Protein AF-A0A6B3VZD6-F1 (afdb_monomer_lite)

Foldseek 3Di:
DPPVVVVVVVVVVVVVVLVPPPLLVDDPVSVQVVCCVPAVEDPVLVCVQLVLCVVVPVVDSSSSSSLSVVLSVVCSVPQQDPVSRHRDADVPRSSVSSVVSVVVVVDDDD

Radius of gyration: 15.09 Å; chains: 1; bounding box: 50×30×29 Å

pLDDT: mean 81.62, std 20.04, range [34.38, 98.0]

Organism: NCBI:txid2672567

Structure (mmCIF, N/CA/C/O backbone):
data_AF-A0A6B3VZD6-F1
#
_entry.id   AF-A0A6B3VZD6-F1
#
loop_
_atom_site.group_PDB
_atom_site.id
_atom_site.type_symbol
_atom_site.label_atom_id
_atom_site.label_alt_id
_atom_site.label_comp_id
_atom_site.label_asym_id
_atom_site.label_entity_id
_atom_site.label_seq_id
_atom_site.pdbx_PDB_ins_code
_atom_site.Cartn_x
_atom_site.Cartn_y
_atom_site.Cartn_z
_atom_site.occupancy
_atom_site.B_iso_or_equiv
_atom_site.auth_seq_id
_atom_site.auth_comp_id
_atom_site.auth_asym_id
_atom_site.auth_atom_id
_atom_site.pdbx_PDB_model_num
ATOM 1 N N . MET A 1 1 ? -38.612 1.635 -7.112 1.00 48.62 1 MET A N 1
ATOM 2 C CA . MET A 1 1 ? -38.155 0.450 -6.349 1.00 48.62 1 MET A CA 1
ATOM 3 C C . MET A 1 1 ? -37.079 -0.394 -7.053 1.00 48.62 1 MET A C 1
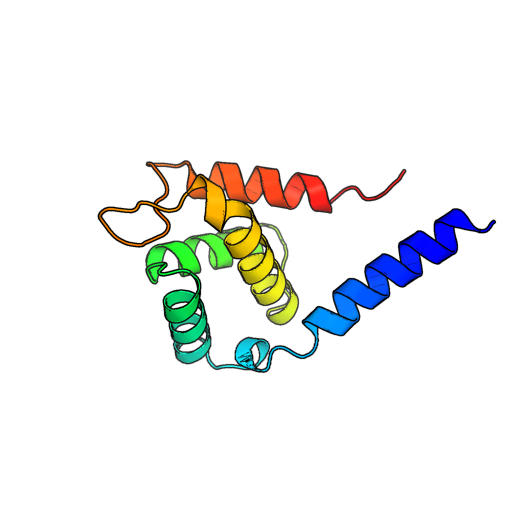ATOM 5 O O . MET A 1 1 ? -36.494 -1.201 -6.364 1.00 48.62 1 MET A O 1
ATOM 9 N N . GLY A 1 2 ? -36.751 -0.236 -8.350 1.00 48.22 2 GLY A N 1
ATOM 10 C CA . GLY A 1 2 ? -35.754 -1.099 -9.036 1.00 48.22 2 GLY A CA 1
ATOM 11 C C . GLY A 1 2 ? -34.279 -0.652 -8.977 1.00 48.22 2 GLY A C 1
ATOM 12 O O . GLY A 1 2 ? -33.379 -1.486 -8.950 1.00 48.22 2 GLY A O 1
ATOM 13 N N . GLU A 1 3 ? -34.013 0.654 -8.894 1.00 42.22 3 GLU A N 1
ATOM 14 C CA . GLU A 1 3 ? -32.648 1.203 -9.022 1.00 42.22 3 GLU A CA 1
ATOM 15 C C . GLU A 1 3 ? -31.783 1.022 -7.762 1.00 42.22 3 GLU A C 1
ATOM 17 O O . GLU A 1 3 ? -30.591 0.729 -7.846 1.00 42.22 3 GLU A O 1
ATOM 22 N N . ILE A 1 4 ? -32.388 1.118 -6.574 1.00 48.78 4 ILE A N 1
ATOM 23 C CA . ILE A 1 4 ? -31.684 0.966 -5.287 1.00 48.78 4 ILE A CA 1
ATOM 24 C C . ILE A 1 4 ? -31.222 -0.486 -5.083 1.00 48.78 4 ILE A C 1
ATOM 26 O O . ILE A 1 4 ? -30.128 -0.718 -4.569 1.00 48.78 4 ILE A O 1
ATOM 30 N N . TYR A 1 5 ? -32.011 -1.465 -5.539 1.00 46.19 5 TYR A N 1
ATOM 31 C CA . TYR A 1 5 ? -31.652 -2.884 -5.455 1.00 46.19 5 TYR A CA 1
ATOM 32 C C . TYR A 1 5 ? -30.531 -3.227 -6.440 1.00 46.19 5 TYR A C 1
ATOM 34 O O . TYR A 1 5 ? -29.572 -3.882 -6.047 1.00 46.19 5 TYR A O 1
ATOM 42 N N . LYS A 1 6 ? -30.561 -2.681 -7.667 1.00 44.94 6 LYS A N 1
ATOM 43 C CA . LYS A 1 6 ? -29.447 -2.798 -8.626 1.00 44.94 6 LYS A CA 1
ATOM 44 C C . LYS A 1 6 ? -28.145 -2.210 -8.084 1.00 44.94 6 LYS A C 1
ATOM 46 O O . LYS A 1 6 ? -27.103 -2.844 -8.202 1.00 44.94 6 LYS A O 1
ATOM 51 N N . LYS A 1 7 ? -28.190 -1.029 -7.457 1.00 46.97 7 LYS A N 1
ATOM 52 C CA . LYS A 1 7 ? -27.000 -0.366 -6.894 1.00 46.97 7 LYS A CA 1
ATOM 53 C C . LYS A 1 7 ? -26.383 -1.171 -5.741 1.00 46.97 7 LYS A C 1
ATOM 55 O O . LYS A 1 7 ? -25.163 -1.276 -5.659 1.00 46.97 7 LYS A O 1
ATOM 60 N N . ARG A 1 8 ? -27.225 -1.803 -4.914 1.00 50.72 8 ARG A N 1
ATOM 61 C CA . ARG A 1 8 ? -26.818 -2.670 -3.795 1.00 50.72 8 ARG A CA 1
ATOM 62 C C . ARG A 1 8 ? -26.270 -4.026 -4.269 1.00 50.72 8 ARG A C 1
ATOM 64 O O . ARG A 1 8 ? -25.314 -4.517 -3.683 1.00 50.72 8 ARG A O 1
ATOM 71 N N . GLU A 1 9 ? -26.808 -4.583 -5.355 1.00 46.72 9 GLU A N 1
ATOM 72 C CA . GLU A 1 9 ? -26.301 -5.790 -6.034 1.00 46.72 9 GLU A CA 1
ATOM 73 C C . GLU A 1 9 ? -24.982 -5.528 -6.785 1.00 46.72 9 GLU A C 1
ATOM 75 O O . GLU A 1 9 ? -24.088 -6.365 -6.764 1.00 46.72 9 GLU A O 1
ATOM 80 N N . LEU A 1 10 ? -24.802 -4.345 -7.385 1.00 51.72 10 LEU A N 1
ATOM 81 C CA . LEU A 1 10 ? -23.535 -3.902 -7.987 1.00 51.72 10 LEU A CA 1
ATOM 82 C C . LEU A 1 10 ? -22.448 -3.656 -6.925 1.00 51.72 10 LEU A C 1
ATOM 84 O O . LEU A 1 10 ? -21.303 -4.061 -7.128 1.00 51.72 10 LEU A O 1
ATOM 88 N N . GLN A 1 11 ? -22.803 -3.066 -5.775 1.00 52.09 11 GLN A N 1
ATOM 89 C CA . GLN A 1 11 ? -21.899 -2.931 -4.624 1.00 52.09 11 GLN A CA 1
ATOM 90 C C . GLN A 1 11 ? -21.534 -4.295 -4.031 1.00 52.09 11 GLN A C 1
ATOM 92 O O . GLN A 1 11 ? -20.346 -4.597 -3.936 1.00 52.09 11 GLN A O 1
ATOM 97 N N . LYS A 1 12 ? -22.518 -5.163 -3.759 1.00 45.38 12 LYS A N 1
ATOM 98 C CA . LYS A 1 12 ? -22.274 -6.543 -3.313 1.00 45.38 12 LYS A CA 1
ATOM 99 C C . LYS A 1 12 ? -21.455 -7.339 -4.320 1.00 45.38 12 LYS A C 1
ATOM 101 O O . LYS A 1 12 ? -20.562 -8.063 -3.911 1.00 45.38 12 LYS A O 1
ATOM 106 N N . SER A 1 13 ? -21.696 -7.195 -5.621 1.00 46.19 13 SER A N 1
ATOM 107 C CA . SER A 1 13 ? -20.921 -7.865 -6.674 1.00 46.19 13 SER A CA 1
ATOM 108 C C . SER A 1 13 ? -19.469 -7.379 -6.705 1.00 46.19 13 SER A C 1
ATOM 110 O O . SER A 1 13 ? -18.557 -8.189 -6.857 1.00 46.19 13 SER A O 1
ATOM 112 N N . SER A 1 14 ? -19.225 -6.084 -6.463 1.00 50.81 14 SER A N 1
ATOM 113 C CA . SER A 1 14 ? -17.869 -5.536 -6.331 1.00 50.81 14 SER A CA 1
ATOM 114 C C . SER A 1 14 ? -17.164 -5.975 -5.039 1.00 50.81 14 SER A C 1
ATOM 116 O O . SER A 1 14 ? -15.994 -6.342 -5.092 1.00 50.81 14 SER A O 1
ATOM 118 N N . GLU A 1 15 ? -17.876 -6.041 -3.909 1.00 46.25 15 GLU A N 1
ATOM 119 C CA . GLU A 1 15 ? -17.360 -6.557 -2.632 1.00 46.25 15 GLU A CA 1
ATOM 120 C C . GLU A 1 15 ? -17.090 -8.070 -2.700 1.00 46.25 15 GLU A C 1
ATOM 122 O O . GLU A 1 15 ? -16.056 -8.537 -2.227 1.00 46.25 15 GLU A O 1
ATOM 127 N N . THR A 1 16 ? -17.953 -8.830 -3.381 1.00 42.12 16 THR A N 1
ATOM 128 C CA . THR A 1 16 ? -17.830 -10.291 -3.543 1.00 42.12 16 THR A CA 1
ATOM 129 C C . THR A 1 16 ? -16.715 -10.668 -4.527 1.00 42.12 16 THR A C 1
ATOM 131 O O . THR A 1 16 ? -16.049 -11.677 -4.327 1.00 42.12 16 THR A O 1
ATOM 134 N N . LYS A 1 17 ? -16.426 -9.843 -5.549 1.00 45.97 17 LYS A N 1
ATOM 135 C CA . LYS A 1 17 ? -15.267 -10.046 -6.450 1.00 45.97 17 LYS A CA 1
ATOM 136 C C . LYS A 1 17 ? -13.923 -9.619 -5.853 1.00 45.97 17 LYS A C 1
ATOM 138 O O . LYS A 1 17 ? -12.884 -10.011 -6.374 1.00 45.97 17 LYS A O 1
ATOM 143 N N . LEU A 1 18 ? -13.919 -8.805 -4.798 1.00 49.06 18 LEU A N 1
ATOM 144 C CA . LEU A 1 18 ? -12.700 -8.444 -4.062 1.00 49.06 18 LEU A CA 1
ATOM 145 C C . LEU A 1 18 ? -12.336 -9.487 -2.995 1.00 49.06 18 LEU A C 1
ATOM 147 O O . LEU A 1 18 ? -11.158 -9.633 -2.676 1.00 49.06 18 LEU A O 1
ATOM 151 N N . ALA A 1 19 ? -13.318 -10.259 -2.520 1.00 43.75 19 ALA A N 1
ATOM 152 C CA . ALA A 1 19 ? -13.158 -11.336 -1.541 1.00 43.75 19 ALA A CA 1
ATOM 153 C C . ALA A 1 19 ? -12.409 -12.589 -2.055 1.00 43.75 19 ALA A C 1
ATOM 155 O O . ALA A 1 19 ? -12.250 -13.543 -1.304 1.00 43.75 19 ALA A O 1
ATOM 156 N N . THR A 1 20 ? -11.920 -12.599 -3.301 1.00 51.72 20 THR A N 1
ATOM 157 C CA . THR A 1 20 ? -11.167 -13.728 -3.887 1.00 51.72 20 THR A CA 1
ATOM 158 C C . THR A 1 20 ? -9.685 -13.436 -4.127 1.00 51.72 20 THR A C 1
ATOM 160 O O . THR A 1 20 ? -9.007 -14.219 -4.786 1.00 51.72 20 THR A O 1
ATOM 163 N N . PHE A 1 21 ? -9.151 -12.307 -3.654 1.00 69.69 21 PHE A N 1
ATOM 164 C CA . PHE A 1 21 ? -7.715 -12.062 -3.758 1.00 69.69 21 PHE A CA 1
ATOM 165 C C . PHE A 1 21 ? -6.991 -12.722 -2.584 1.00 69.69 21 PHE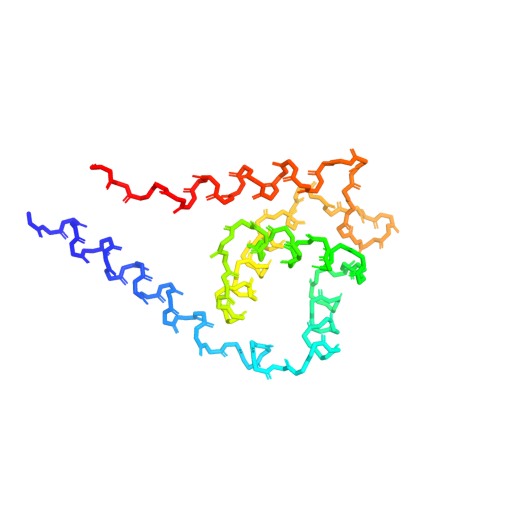 A C 1
ATOM 167 O O . PHE A 1 21 ? -6.908 -12.135 -1.506 1.00 69.69 21 PHE A O 1
ATOM 174 N N . ASP A 1 22 ? -6.406 -13.902 -2.815 1.00 86.31 22 ASP A N 1
ATOM 175 C CA . ASP A 1 22 ? -5.535 -14.608 -1.854 1.00 86.31 22 ASP A CA 1
ATOM 176 C C . ASP A 1 22 ? -4.487 -13.677 -1.227 1.00 86.31 22 ASP A C 1
ATOM 178 O O . ASP A 1 22 ? -4.122 -13.815 -0.057 1.00 86.31 22 ASP A O 1
ATOM 182 N N . CYS A 1 23 ? -4.061 -12.646 -1.970 1.00 90.75 23 CYS A N 1
ATOM 183 C CA . CYS A 1 23 ? -3.120 -11.656 -1.476 1.00 90.75 23 CYS A CA 1
ATOM 184 C C . CYS A 1 23 ? -3.601 -10.890 -0.236 1.00 90.75 23 CYS A C 1
ATOM 186 O O . CYS A 1 23 ? -2.774 -10.419 0.540 1.00 90.75 23 CYS A O 1
ATOM 188 N N . LEU A 1 24 ? -4.911 -10.778 0.000 1.00 94.75 24 LEU A N 1
ATOM 189 C CA . LEU A 1 24 ? -5.460 -10.138 1.196 1.00 94.75 24 LEU A CA 1
ATOM 190 C C . LEU A 1 24 ? -5.127 -10.905 2.480 1.00 94.75 24 LEU A C 1
ATOM 192 O O . LEU A 1 24 ? -5.068 -10.283 3.538 1.00 94.75 24 LEU A O 1
ATOM 196 N N . HIS A 1 25 ? -4.858 -12.209 2.391 1.00 94.31 25 HIS A N 1
ATOM 197 C CA . HIS A 1 25 ? -4.464 -13.059 3.519 1.00 94.31 25 HIS A CA 1
ATOM 198 C C . HIS A 1 25 ? -2.945 -13.173 3.684 1.00 94.31 25 HIS A C 1
ATOM 200 O O . HIS A 1 25 ? -2.465 -13.748 4.660 1.00 94.31 25 HIS A O 1
ATOM 206 N N . TYR A 1 26 ? -2.163 -12.618 2.757 1.00 95.06 26 TYR A N 1
ATOM 207 C CA . TYR A 1 26 ? -0.711 -12.727 2.805 1.00 95.06 26 TYR A CA 1
ATOM 208 C C . TYR A 1 26 ? -0.120 -12.047 4.050 1.00 95.06 26 TYR A C 1
ATOM 210 O O . TYR A 1 26 ? -0.589 -10.984 4.458 1.00 95.06 26 TYR A O 1
ATOM 218 N N . PRO A 1 27 ? 0.961 -12.578 4.643 1.00 96.31 27 PRO A N 1
ATOM 219 C CA . PRO A 1 27 ? 1.755 -11.819 5.606 1.00 96.31 27 PRO A CA 1
ATOM 220 C C . PRO A 1 27 ? 2.250 -10.504 4.989 1.00 96.31 27 PRO A C 1
ATOM 222 O O . PRO A 1 27 ? 2.423 -10.423 3.772 1.00 96.31 27 PRO A O 1
ATOM 225 N N . ASP A 1 28 ? 2.538 -9.486 5.802 1.00 95.50 28 ASP A N 1
ATOM 226 C CA . ASP A 1 28 ? 2.838 -8.127 5.312 1.00 95.50 28 ASP A CA 1
ATOM 227 C C . ASP A 1 28 ? 3.949 -8.076 4.256 1.00 95.50 28 ASP A C 1
ATOM 229 O O . ASP A 1 28 ? 3.855 -7.336 3.277 1.00 95.50 28 ASP A O 1
ATOM 233 N N . LEU A 1 29 ? 4.988 -8.907 4.398 1.00 96.75 29 LEU A N 1
ATOM 234 C CA . LEU A 1 29 ? 6.048 -9.006 3.394 1.00 96.75 29 LEU A CA 1
ATOM 235 C C . LEU A 1 29 ? 5.528 -9.518 2.043 1.00 96.75 29 LEU A C 1
ATOM 237 O O . LEU A 1 29 ? 5.921 -8.994 1.003 1.00 96.75 29 LEU A O 1
ATOM 241 N N . TYR A 1 30 ? 4.673 -10.536 2.049 1.00 97.00 30 TYR A N 1
ATOM 242 C CA . TYR A 1 30 ? 4.104 -11.115 0.833 1.00 97.00 30 TYR A CA 1
ATOM 243 C C . TYR A 1 30 ? 3.052 -10.195 0.216 1.00 97.00 30 TYR A C 1
ATOM 245 O O . TYR A 1 30 ? 3.036 -10.032 -1.001 1.00 97.00 30 TYR A O 1
ATOM 253 N N . PHE A 1 31 ? 2.247 -9.516 1.038 1.00 97.12 31 PHE A N 1
ATOM 254 C CA . PHE A 1 31 ? 1.331 -8.482 0.561 1.00 97.12 31 PHE A CA 1
ATOM 255 C C . PHE A 1 31 ? 2.094 -7.339 -0.121 1.00 97.12 31 PHE A C 1
ATOM 257 O O . PHE A 1 31 ? 1.746 -6.923 -1.227 1.00 97.12 31 PHE A O 1
ATOM 264 N N . TYR A 1 32 ? 3.202 -6.892 0.481 1.00 97.19 32 TYR A N 1
ATOM 265 C CA . TYR A 1 32 ? 4.099 -5.923 -0.141 1.00 97.19 32 TYR A CA 1
ATOM 266 C C . TYR A 1 32 ? 4.673 -6.425 -1.467 1.00 97.19 32 TYR A C 1
ATOM 268 O O . TYR A 1 32 ? 4.617 -5.695 -2.455 1.00 97.19 32 TYR A O 1
ATOM 276 N N . LYS A 1 33 ? 5.216 -7.650 -1.507 1.00 96.69 33 LYS A N 1
ATOM 277 C CA . LYS A 1 33 ? 5.772 -8.232 -2.740 1.00 96.69 33 LYS A CA 1
ATOM 278 C C . LYS A 1 33 ? 4.730 -8.254 -3.854 1.00 96.69 33 LYS A C 1
ATOM 280 O O . LYS A 1 33 ? 5.028 -7.812 -4.957 1.00 96.69 33 LYS A O 1
ATOM 285 N N . TRP A 1 34 ? 3.503 -8.662 -3.537 1.00 96.62 34 TRP A N 1
ATOM 286 C CA . TRP A 1 34 ? 2.395 -8.666 -4.485 1.00 96.62 34 TRP A CA 1
ATOM 287 C C . TRP A 1 34 ? 2.090 -7.251 -5.005 1.00 96.62 34 TRP A C 1
ATOM 289 O O . TRP A 1 34 ? 2.015 -7.039 -6.215 1.00 96.62 34 TRP A O 1
ATOM 299 N N . CYS A 1 35 ? 2.007 -6.250 -4.120 1.00 95.94 35 CYS A N 1
ATOM 300 C CA . CYS A 1 35 ? 1.791 -4.855 -4.524 1.00 95.94 35 CYS A CA 1
ATOM 301 C C . CYS A 1 35 ? 2.951 -4.301 -5.368 1.00 95.94 35 CYS A C 1
ATOM 303 O O . CYS A 1 35 ? 2.730 -3.553 -6.321 1.00 95.94 35 CYS A O 1
ATOM 305 N N . ASN A 1 36 ? 4.193 -4.656 -5.035 1.00 95.31 36 ASN A N 1
ATOM 306 C CA . ASN A 1 36 ? 5.372 -4.259 -5.795 1.00 95.31 36 ASN A CA 1
ATOM 307 C C . ASN A 1 36 ? 5.389 -4.898 -7.189 1.00 95.31 36 ASN A C 1
ATOM 309 O O . ASN A 1 36 ? 5.723 -4.227 -8.156 1.00 95.31 36 ASN A O 1
ATOM 313 N N . GLU A 1 37 ? 5.000 -6.160 -7.323 1.00 94.88 37 GLU A N 1
ATOM 314 C CA . GLU A 1 37 ? 4.956 -6.842 -8.615 1.00 94.88 37 GLU A CA 1
ATOM 315 C C . GLU A 1 37 ? 3.929 -6.211 -9.567 1.00 94.88 37 GLU A C 1
ATOM 317 O O . GLU A 1 37 ? 4.252 -5.936 -10.724 1.00 94.88 37 GLU A O 1
ATOM 322 N N . HIS A 1 38 ? 2.731 -5.903 -9.057 1.00 93.19 38 HIS A N 1
ATOM 323 C CA . HIS A 1 38 ? 1.601 -5.428 -9.863 1.00 93.19 38 HIS A CA 1
ATOM 324 C C . HIS A 1 38 ? 1.600 -3.913 -10.094 1.00 93.19 38 HIS A C 1
ATOM 326 O O . HIS A 1 38 ? 1.192 -3.451 -11.156 1.00 93.19 38 HIS A O 1
ATOM 332 N N . PHE A 1 39 ? 2.058 -3.130 -9.114 1.00 93.25 39 PHE A N 1
ATOM 333 C CA . PHE A 1 39 ? 2.016 -1.663 -9.166 1.00 93.25 39 PHE A CA 1
ATOM 334 C C . PHE A 1 39 ? 3.395 -1.015 -9.104 1.00 93.25 39 PHE A C 1
ATOM 336 O O . PHE A 1 39 ? 3.501 0.207 -9.163 1.00 93.25 39 PHE A O 1
ATOM 343 N N . ARG A 1 40 ? 4.468 -1.803 -8.962 1.00 93.88 40 ARG A N 1
ATOM 344 C CA . ARG A 1 40 ? 5.853 -1.305 -8.945 1.00 93.88 40 ARG A CA 1
ATOM 345 C C . ARG A 1 40 ? 6.076 -0.201 -7.909 1.00 93.88 40 ARG A C 1
ATOM 347 O O . ARG A 1 40 ? 6.889 0.693 -8.106 1.00 93.88 40 ARG A O 1
ATOM 354 N N . ILE A 1 41 ? 5.362 -0.270 -6.784 1.00 94.25 41 ILE A N 1
ATOM 355 C CA . ILE A 1 41 ? 5.512 0.667 -5.666 1.00 94.25 41 ILE A CA 1
ATOM 356 C C . ILE A 1 41 ? 6.631 0.221 -4.726 1.00 94.25 41 ILE A C 1
ATOM 358 O O . ILE A 1 41 ? 6.868 -0.973 -4.542 1.00 94.25 41 ILE A O 1
ATOM 362 N N . ASN A 1 42 ? 7.302 1.172 -4.082 1.00 93.62 42 ASN A N 1
ATOM 363 C CA . ASN A 1 42 ? 8.243 0.854 -3.010 1.00 93.62 42 ASN A CA 1
ATOM 364 C C . ASN A 1 42 ? 7.516 0.642 -1.665 1.00 93.62 42 ASN A C 1
ATOM 366 O O . ASN A 1 42 ? 6.347 1.003 -1.500 1.00 93.62 42 ASN A O 1
ATOM 370 N N . ARG A 1 43 ? 8.226 0.075 -0.681 1.00 95.06 43 ARG A N 1
ATOM 371 C CA . ARG A 1 43 ? 7.675 -0.191 0.659 1.00 95.06 43 ARG A CA 1
ATOM 372 C C . ARG A 1 43 ? 7.228 1.088 1.380 1.00 95.06 43 ARG A C 1
ATOM 374 O O . ARG A 1 43 ? 6.231 1.059 2.088 1.00 95.06 43 ARG A O 1
ATOM 381 N N . GLY A 1 44 ? 7.922 2.209 1.176 1.00 95.25 44 GLY A N 1
ATOM 382 C CA . GLY A 1 44 ? 7.575 3.493 1.795 1.00 95.25 44 GLY A CA 1
ATOM 383 C C . GLY A 1 44 ? 6.204 4.018 1.361 1.00 95.25 44 GLY A C 1
ATOM 384 O O . GLY A 1 44 ? 5.433 4.482 2.199 1.00 95.25 44 GLY A O 1
ATOM 385 N N . VAL A 1 45 ? 5.866 3.879 0.075 1.00 95.25 45 VAL A N 1
ATOM 386 C CA . VAL A 1 45 ? 4.536 4.216 -0.457 1.00 95.25 45 VAL A CA 1
ATOM 387 C C . VAL A 1 45 ? 3.467 3.354 0.205 1.00 95.25 45 VAL A C 1
ATOM 389 O O . VAL A 1 45 ? 2.504 3.901 0.736 1.00 95.25 45 VAL A O 1
ATOM 392 N N . LEU A 1 46 ? 3.656 2.030 0.226 1.00 97.06 46 LEU A N 1
ATOM 393 C CA . LEU A 1 46 ? 2.693 1.111 0.836 1.00 97.06 46 LEU A CA 1
ATOM 394 C C . LEU A 1 46 ? 2.458 1.440 2.316 1.00 97.06 46 LEU A C 1
ATOM 396 O O . LEU A 1 46 ? 1.316 1.600 2.734 1.00 97.06 46 LEU A O 1
ATOM 400 N N . ASN A 1 47 ? 3.541 1.609 3.077 1.00 97.12 47 ASN A N 1
ATOM 401 C CA . ASN A 1 47 ? 3.480 1.926 4.501 1.00 97.12 47 ASN A CA 1
ATOM 402 C C . ASN A 1 47 ? 2.790 3.271 4.760 1.00 97.12 47 ASN A C 1
ATOM 404 O O . ASN A 1 47 ? 2.052 3.404 5.730 1.00 97.12 47 ASN A O 1
ATOM 408 N N . THR A 1 48 ? 3.013 4.268 3.897 1.00 97.25 48 THR A N 1
ATOM 409 C CA . THR A 1 48 ? 2.357 5.578 4.022 1.00 97.25 48 THR A CA 1
ATOM 410 C C . THR A 1 48 ? 0.851 5.462 3.812 1.00 97.25 48 THR A C 1
ATOM 412 O O . THR A 1 48 ? 0.088 6.043 4.579 1.00 97.25 48 THR A O 1
ATOM 415 N N . ILE A 1 49 ? 0.416 4.698 2.803 1.00 97.50 49 ILE A N 1
ATOM 416 C CA . ILE A 1 49 ? -1.011 4.473 2.539 1.00 97.50 49 ILE A CA 1
ATOM 417 C C . ILE A 1 49 ? -1.650 3.725 3.714 1.00 97.50 49 ILE A C 1
ATOM 419 O O . ILE A 1 49 ? -2.669 4.174 4.231 1.00 97.50 49 ILE A O 1
ATOM 423 N N . ASP A 1 50 ? -1.043 2.619 4.154 1.00 98.00 50 ASP A N 1
ATOM 424 C CA . ASP A 1 50 ? -1.569 1.797 5.251 1.00 98.00 50 ASP A CA 1
ATOM 425 C C . ASP A 1 50 ? -1.670 2.587 6.565 1.00 98.00 50 ASP A C 1
ATOM 427 O O . ASP A 1 50 ? -2.735 2.629 7.182 1.00 98.00 50 ASP A O 1
ATOM 431 N N . CYS A 1 51 ? -0.606 3.306 6.940 1.00 97.94 51 CYS A N 1
ATOM 432 C CA . CYS A 1 51 ? -0.584 4.142 8.140 1.00 97.94 51 CYS A CA 1
ATOM 433 C C . CYS A 1 51 ? -1.631 5.264 8.082 1.00 97.94 51 CYS A C 1
ATOM 435 O O . CYS A 1 51 ? -2.343 5.507 9.061 1.00 97.94 51 CYS A O 1
ATOM 437 N N . TRP A 1 52 ? -1.778 5.924 6.927 1.00 97.44 52 TRP A N 1
ATOM 438 C CA . TRP A 1 52 ? -2.788 6.966 6.756 1.00 97.44 52 TRP A CA 1
ATOM 439 C C . TRP A 1 52 ? -4.206 6.400 6.887 1.00 97.44 52 TRP A C 1
ATOM 441 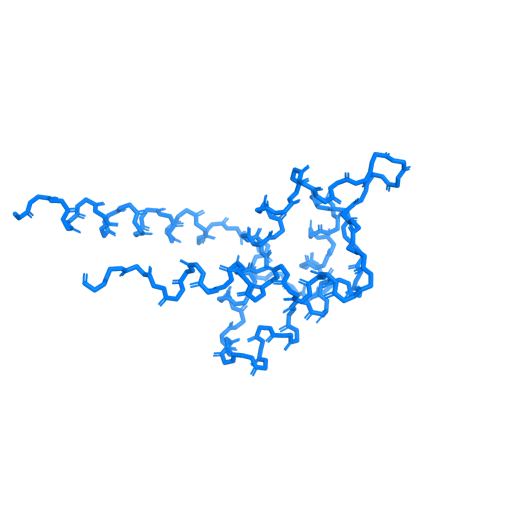O O . TRP A 1 52 ? -5.023 6.986 7.593 1.00 97.44 52 TRP A O 1
ATOM 451 N N . LEU A 1 53 ? -4.496 5.248 6.272 1.00 96.75 53 LEU A N 1
ATOM 452 C CA . LEU A 1 53 ? -5.803 4.589 6.375 1.00 96.75 53 LEU A CA 1
ATOM 453 C C . LEU A 1 53 ? -6.120 4.163 7.813 1.00 96.75 53 LEU A C 1
ATOM 455 O O . LEU A 1 53 ? -7.235 4.393 8.277 1.00 96.75 53 LEU A O 1
ATOM 459 N N . TYR A 1 54 ? -5.149 3.587 8.526 1.00 97.00 54 TYR A N 1
ATOM 460 C CA . TYR A 1 54 ? -5.312 3.205 9.930 1.00 97.00 54 TYR A CA 1
ATOM 461 C C . TYR A 1 54 ? -5.610 4.420 10.817 1.00 97.00 54 TYR A C 1
ATOM 463 O O . TYR A 1 54 ? -6.560 4.406 11.596 1.00 97.00 54 TYR A O 1
ATOM 471 N N . THR A 1 55 ? -4.846 5.501 10.636 1.00 97.19 55 THR A N 1
ATOM 472 C CA . THR A 1 55 ? -5.031 6.763 11.374 1.00 97.19 55 THR A CA 1
ATOM 473 C C . THR A 1 55 ? -6.377 7.427 11.054 1.00 97.19 55 THR A C 1
ATOM 475 O O . THR A 1 55 ? -6.915 8.152 11.881 1.00 97.19 55 THR A O 1
ATOM 478 N N . ASN A 1 56 ? -6.956 7.150 9.881 1.00 94.88 56 ASN A N 1
ATOM 479 C CA . ASN A 1 56 ? -8.284 7.615 9.463 1.00 94.88 56 ASN A CA 1
ATOM 480 C C . ASN A 1 56 ? -9.379 6.550 9.685 1.00 94.88 56 ASN A C 1
ATOM 482 O O . ASN A 1 56 ? -10.326 6.453 8.900 1.00 94.88 56 ASN A O 1
ATOM 486 N N . GLU A 1 57 ? -9.241 5.768 10.760 1.00 93.94 57 GLU A N 1
ATOM 487 C CA . GLU A 1 57 ? -10.260 4.864 11.320 1.00 93.94 57 GLU A CA 1
ATOM 488 C C . GLU A 1 57 ? -10.585 3.614 10.487 1.00 93.94 57 GLU A C 1
ATOM 490 O O . GLU A 1 57 ? -11.529 2.879 10.787 1.00 93.94 57 GLU A O 1
ATOM 495 N N . VAL A 1 58 ? -9.779 3.285 9.475 1.00 93.75 58 VAL A N 1
ATOM 496 C CA . VAL A 1 58 ? -9.896 1.993 8.785 1.00 93.75 58 VAL A CA 1
ATOM 497 C C . VAL A 1 58 ? -9.130 0.935 9.587 1.00 93.75 58 VAL A C 1
ATOM 499 O O . VAL A 1 58 ? -8.017 0.542 9.245 1.00 93.75 58 VAL A O 1
ATOM 502 N N . ILE A 1 59 ? -9.706 0.486 10.703 1.00 94.19 59 ILE A N 1
ATOM 503 C CA . ILE A 1 59 ? -9.026 -0.405 11.665 1.00 94.19 59 ILE A CA 1
ATOM 504 C C . ILE A 1 59 ? -8.942 -1.857 11.180 1.00 94.19 59 ILE A C 1
ATOM 506 O O . ILE A 1 59 ? -7.966 -2.555 11.462 1.00 94.19 59 ILE A O 1
ATOM 510 N N . ASP A 1 60 ? -9.919 -2.312 10.400 1.00 95.31 60 ASP A N 1
ATOM 511 C CA . ASP A 1 60 ? -9.914 -3.671 9.863 1.00 95.31 60 ASP A CA 1
ATOM 512 C C . ASP A 1 60 ? -8.819 -3.849 8.794 1.00 95.31 60 ASP A C 1
ATOM 514 O O . ASP A 1 60 ? -8.745 -3.094 7.817 1.00 95.31 60 ASP A O 1
ATOM 518 N N . LEU A 1 61 ? -7.961 -4.855 8.990 1.00 94.38 61 LEU A N 1
ATOM 519 C CA . LEU A 1 61 ? -6.813 -5.127 8.120 1.00 94.38 61 LEU A CA 1
ATOM 520 C C . LEU A 1 61 ? -7.245 -5.430 6.681 1.00 94.38 61 LEU A C 1
ATOM 522 O O . LEU A 1 61 ? -6.644 -4.918 5.736 1.00 94.38 61 LEU A O 1
ATOM 526 N N . TYR A 1 62 ? -8.291 -6.238 6.504 1.00 93.31 62 TYR A N 1
ATOM 527 C CA . TYR A 1 62 ? -8.772 -6.626 5.181 1.00 93.31 62 TYR A CA 1
ATOM 528 C C . TYR A 1 62 ? -9.348 -5.423 4.436 1.00 93.31 62 TYR A C 1
ATOM 530 O O . TYR A 1 62 ? -8.996 -5.197 3.277 1.00 93.31 62 TYR A O 1
ATOM 538 N N . LYS A 1 63 ? -10.140 -4.583 5.114 1.00 92.69 63 LYS A N 1
ATOM 539 C CA . LYS A 1 63 ? -10.649 -3.320 4.559 1.00 92.69 63 LYS A CA 1
ATOM 540 C C . LYS A 1 63 ? -9.516 -2.384 4.145 1.00 92.69 63 LYS A C 1
ATOM 542 O O . LYS A 1 63 ? -9.585 -1.820 3.053 1.00 92.69 63 LYS A O 1
ATOM 547 N N . ARG A 1 64 ? -8.452 -2.239 4.949 1.00 95.38 64 ARG A N 1
ATOM 548 C CA . ARG A 1 64 ? -7.282 -1.433 4.545 1.00 95.38 64 ARG A CA 1
ATOM 549 C C . ARG A 1 64 ? -6.617 -1.983 3.301 1.00 95.38 64 ARG A C 1
ATOM 551 O O . ARG A 1 64 ? -6.373 -1.227 2.368 1.00 95.38 64 ARG A O 1
ATOM 558 N N . ARG A 1 65 ? -6.352 -3.289 3.259 1.00 96.75 65 ARG A N 1
ATOM 559 C CA . ARG A 1 65 ? -5.710 -3.927 2.104 1.00 96.75 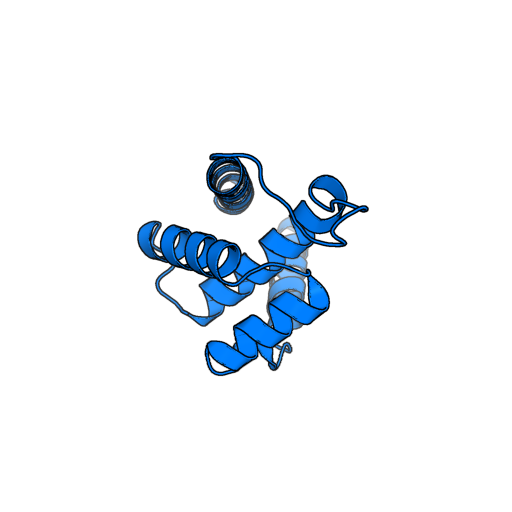65 ARG A CA 1
ATOM 560 C C . ARG A 1 65 ? -6.552 -3.778 0.842 1.00 96.75 65 ARG A C 1
ATOM 562 O O . ARG A 1 65 ? -6.012 -3.409 -0.193 1.00 96.75 65 ARG A O 1
ATOM 569 N N . ILE A 1 66 ? -7.869 -3.940 0.939 1.00 94.56 66 ILE A N 1
ATOM 570 C CA . ILE A 1 66 ? -8.801 -3.660 -0.161 1.00 94.56 66 ILE A CA 1
ATOM 571 C C . ILE A 1 66 ? -8.669 -2.208 -0.640 1.00 94.56 66 ILE A C 1
ATOM 573 O O . ILE A 1 66 ? -8.481 -1.980 -1.835 1.00 94.56 66 ILE A O 1
ATOM 577 N N . LEU A 1 67 ? -8.709 -1.230 0.270 1.00 94.94 67 LEU A N 1
ATOM 578 C CA . LEU A 1 67 ? -8.589 0.188 -0.087 1.00 94.94 67 LEU A CA 1
ATOM 579 C C . LEU A 1 67 ? -7.224 0.530 -0.688 1.00 94.94 67 LEU A C 1
ATOM 581 O O . LEU A 1 67 ? -7.165 1.300 -1.643 1.00 94.94 67 LEU A O 1
ATOM 585 N N . ILE A 1 68 ? -6.140 -0.071 -0.191 1.00 96.38 68 ILE A N 1
ATOM 586 C CA . ILE A 1 68 ? -4.803 0.036 -0.787 1.00 96.38 68 ILE A CA 1
ATOM 587 C C . ILE A 1 68 ? -4.855 -0.422 -2.246 1.00 96.38 68 ILE A C 1
ATOM 589 O O . ILE A 1 68 ? -4.446 0.322 -3.135 1.00 96.38 68 ILE A O 1
ATOM 593 N N . LEU A 1 69 ? -5.388 -1.617 -2.514 1.00 95.44 69 LEU A N 1
ATOM 594 C CA . LEU A 1 69 ? -5.456 -2.168 -3.869 1.00 95.44 69 LEU A CA 1
ATOM 595 C C . LEU A 1 69 ? -6.314 -1.309 -4.803 1.00 95.44 69 LEU A C 1
ATOM 597 O O . LEU A 1 69 ? -5.917 -1.039 -5.939 1.00 95.44 69 LEU A O 1
ATOM 601 N N . GLN A 1 70 ? -7.473 -0.850 -4.327 1.00 93.88 70 GLN A N 1
ATOM 602 C CA . GLN A 1 70 ? -8.357 0.021 -5.099 1.00 93.88 70 GLN A CA 1
ATOM 603 C C . GLN A 1 70 ? -7.701 1.374 -5.397 1.00 93.88 70 GLN A C 1
ATOM 605 O O . GLN A 1 70 ? -7.767 1.842 -6.535 1.00 93.88 70 GLN A O 1
ATOM 610 N N . PHE A 1 71 ? -7.024 1.973 -4.414 1.00 95.75 71 PHE A N 1
ATOM 611 C CA . PHE A 1 71 ? -6.300 3.228 -4.591 1.00 95.75 71 PHE A CA 1
ATOM 612 C C . PHE A 1 71 ? -5.163 3.081 -5.607 1.00 95.75 71 PHE A C 1
ATOM 614 O O . PHE A 1 71 ? -5.084 3.868 -6.548 1.00 95.75 71 PHE A O 1
ATOM 621 N N . LEU A 1 72 ? -4.321 2.050 -5.469 1.00 94.94 72 LEU A N 1
ATOM 622 C CA . LEU A 1 72 ? -3.211 1.796 -6.393 1.00 94.94 72 LEU A CA 1
ATOM 623 C C . LEU A 1 72 ? -3.706 1.583 -7.825 1.00 94.94 72 LEU A C 1
ATOM 625 O O . LEU A 1 72 ? -3.150 2.161 -8.756 1.00 94.94 72 LEU A O 1
ATOM 629 N N . LYS A 1 73 ? -4.798 0.830 -8.001 1.00 92.81 73 LYS A N 1
ATOM 630 C CA . LYS A 1 73 ? -5.450 0.656 -9.304 1.00 92.81 73 LYS A CA 1
ATOM 631 C C . LYS A 1 73 ? -5.993 1.974 -9.864 1.00 92.81 73 LYS A C 1
ATOM 633 O O . LYS A 1 73 ? -5.855 2.217 -11.058 1.00 92.81 73 LYS A O 1
ATOM 638 N N . HIS A 1 74 ? -6.587 2.818 -9.022 1.00 92.38 74 HIS A N 1
ATOM 639 C CA . HIS A 1 74 ? -7.137 4.114 -9.424 1.00 92.38 74 HIS A CA 1
ATOM 640 C C . HIS A 1 74 ? -6.054 5.075 -9.937 1.00 92.38 74 HIS A C 1
ATOM 642 O O . HIS A 1 74 ? -6.257 5.747 -10.945 1.00 92.38 74 HIS A O 1
ATOM 648 N N . VAL A 1 75 ? -4.889 5.119 -9.283 1.00 93.00 75 VAL A N 1
ATOM 649 C CA . VAL A 1 75 ? -3.800 6.036 -9.665 1.00 93.00 75 VAL A CA 1
ATOM 650 C C . VAL A 1 75 ? -2.842 5.460 -10.709 1.00 93.00 75 VAL A C 1
ATOM 652 O O . VAL A 1 75 ? -2.013 6.204 -11.233 1.00 93.00 75 VAL A O 1
ATOM 655 N N . ALA A 1 76 ? -2.951 4.167 -11.035 1.00 89.56 76 ALA A N 1
ATOM 656 C CA . ALA A 1 76 ? -1.992 3.465 -11.885 1.00 89.56 76 ALA A CA 1
ATOM 657 C C . ALA A 1 76 ? -1.790 4.115 -13.261 1.00 89.56 76 ALA A C 1
ATOM 659 O O . ALA A 1 76 ? -0.671 4.142 -13.749 1.00 89.56 76 ALA A O 1
ATOM 660 N N . GLY A 1 77 ? -2.839 4.665 -13.879 1.00 86.19 77 GLY A N 1
ATOM 661 C CA . GLY A 1 77 ? -2.708 5.346 -15.172 1.00 86.19 77 GLY A CA 1
ATOM 662 C C . GLY A 1 77 ? -2.062 6.732 -15.076 1.00 86.19 77 GLY A C 1
ATOM 663 O O . GLY A 1 77 ? -1.269 7.102 -15.934 1.00 86.19 77 GLY A O 1
ATOM 664 N N . ALA A 1 78 ? -2.388 7.497 -14.031 1.00 86.19 78 ALA A N 1
ATOM 665 C CA . ALA A 1 78 ? -1.986 8.899 -13.905 1.00 86.19 78 ALA A CA 1
ATOM 666 C C . ALA A 1 78 ? -0.592 9.087 -13.285 1.00 86.19 78 ALA A C 1
ATOM 668 O O . ALA A 1 78 ? 0.105 10.041 -13.615 1.00 86.19 78 ALA A O 1
ATOM 669 N N . GLU A 1 79 ? -0.186 8.193 -12.381 1.00 89.25 79 GLU A N 1
ATOM 670 C CA . GLU A 1 79 ? 1.059 8.328 -11.608 1.00 89.25 79 GLU A CA 1
ATOM 671 C C . GLU A 1 79 ? 2.166 7.376 -12.080 1.00 89.25 79 GLU A C 1
ATOM 673 O O . GLU A 1 79 ? 3.233 7.306 -11.462 1.00 89.25 79 GLU A O 1
ATOM 678 N N . TYR A 1 80 ? 1.931 6.626 -13.161 1.00 87.31 80 TYR A N 1
ATOM 679 C CA . TYR A 1 80 ? 2.952 5.776 -13.756 1.00 87.31 80 TYR A CA 1
ATOM 680 C C . TYR A 1 80 ? 4.040 6.624 -14.402 1.00 87.31 80 TYR A C 1
ATOM 682 O O . TYR A 1 80 ? 3.800 7.386 -15.336 1.00 87.31 80 TYR A O 1
ATOM 690 N N . ASN A 1 81 ? 5.263 6.463 -13.909 1.00 84.88 81 ASN A N 1
ATOM 691 C CA . ASN A 1 81 ? 6.445 7.073 -14.486 1.00 84.88 81 ASN A CA 1
ATOM 692 C C . ASN A 1 81 ? 7.133 6.054 -15.423 1.00 84.88 81 ASN A C 1
ATOM 694 O O . ASN A 1 81 ? 7.629 5.035 -14.929 1.00 84.88 81 ASN A O 1
ATOM 698 N N . PRO A 1 82 ? 7.206 6.312 -16.746 1.00 83.12 82 PRO A N 1
ATOM 699 C CA . PRO A 1 82 ? 7.774 5.367 -17.711 1.00 83.12 82 PRO A CA 1
ATOM 700 C C . PRO A 1 82 ? 9.266 5.084 -17.515 1.00 83.12 82 PRO A C 1
ATOM 702 O O . PRO A 1 82 ? 9.700 3.952 -17.712 1.00 83.12 82 PRO A O 1
ATOM 705 N N . GLU A 1 83 ? 10.044 6.085 -17.095 1.00 83.81 83 GLU A N 1
ATOM 706 C CA . GLU A 1 83 ? 11.500 5.970 -16.923 1.00 83.81 83 GLU A CA 1
ATOM 707 C C . GLU A 1 83 ? 11.861 4.992 -15.801 1.00 83.81 83 GLU A C 1
ATOM 709 O O . GLU A 1 83 ? 12.747 4.154 -15.936 1.00 83.81 83 GLU A O 1
ATOM 714 N N . SER A 1 84 ? 11.134 5.074 -14.688 1.00 82.69 84 SER A N 1
ATOM 715 C CA . SER A 1 84 ? 11.343 4.221 -13.514 1.00 82.69 84 SER A CA 1
ATOM 716 C C . SER A 1 84 ? 10.424 3.002 -13.465 1.00 82.69 84 SER A C 1
ATOM 718 O O . SER A 1 84 ? 10.539 2.203 -12.537 1.00 82.69 84 SER A O 1
ATOM 720 N N . LYS A 1 85 ? 9.503 2.871 -14.431 1.00 85.19 85 LYS A N 1
ATOM 721 C CA . LYS A 1 85 ? 8.466 1.827 -14.504 1.00 85.19 85 LYS A CA 1
ATOM 722 C C . LYS A 1 85 ? 7.739 1.629 -13.169 1.00 85.19 85 LYS A C 1
ATOM 724 O O . LYS A 1 85 ? 7.488 0.500 -12.759 1.00 85.19 85 LYS A O 1
ATOM 729 N N . SER A 1 86 ? 7.458 2.724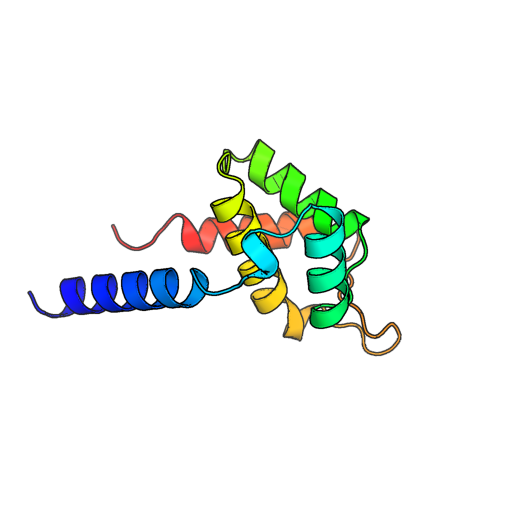 -12.462 1.00 85.69 86 SER A N 1
ATOM 730 C CA . SER A 1 86 ? 6.926 2.713 -11.094 1.00 85.69 86 SER A CA 1
ATOM 731 C C . SER A 1 86 ? 5.910 3.822 -10.870 1.00 85.69 86 SER A C 1
ATOM 733 O O . SER A 1 86 ? 5.950 4.850 -11.550 1.00 85.69 86 SER A O 1
ATOM 735 N N . LEU A 1 87 ? 5.013 3.632 -9.898 1.00 88.38 87 LEU A N 1
ATOM 736 C CA . LEU A 1 87 ? 4.168 4.726 -9.426 1.00 88.38 87 LEU A CA 1
ATOM 737 C C . LEU A 1 87 ? 5.011 5.694 -8.602 1.00 88.38 87 LEU A C 1
ATOM 739 O O . LEU A 1 87 ? 5.592 5.312 -7.579 1.00 88.38 87 LEU A O 1
ATOM 743 N N . LYS A 1 88 ? 5.064 6.954 -9.038 1.00 87.31 88 LYS A N 1
ATOM 744 C CA . LYS A 1 88 ? 5.791 8.008 -8.333 1.00 87.31 88 LYS A CA 1
ATOM 745 C C . LYS A 1 88 ? 4.863 9.133 -7.939 1.00 87.31 88 LYS A C 1
ATOM 747 O O . LYS A 1 88 ? 4.212 9.751 -8.766 1.00 87.31 88 LYS A O 1
ATOM 752 N N . PHE A 1 89 ? 4.904 9.446 -6.654 1.00 88.12 89 PHE A N 1
ATOM 753 C CA . PHE A 1 89 ? 4.159 10.544 -6.074 1.00 88.12 89 PHE A CA 1
ATOM 754 C C . PHE A 1 89 ? 5.137 11.678 -5.781 1.00 88.12 89 PHE A C 1
ATOM 756 O O . PHE A 1 89 ? 6.157 11.474 -5.121 1.00 88.12 89 PHE A O 1
ATOM 763 N N . GLY A 1 90 ? 4.837 12.881 -6.272 1.00 79.69 90 GLY A N 1
ATOM 764 C CA . GLY A 1 90 ? 5.578 14.078 -5.869 1.00 79.69 90 GLY A CA 1
ATOM 765 C C . GLY A 1 90 ? 5.480 14.319 -4.356 1.00 79.69 90 GLY A C 1
ATOM 766 O O . GLY A 1 90 ? 4.598 13.775 -3.686 1.00 79.69 90 GLY A O 1
ATOM 767 N N . LYS A 1 91 ? 6.364 15.161 -3.808 1.00 77.75 91 LYS A N 1
ATOM 768 C CA . LYS A 1 91 ? 6.396 15.481 -2.369 1.00 77.75 91 LYS A CA 1
ATOM 769 C C . LYS A 1 91 ? 5.000 15.891 -1.871 1.00 77.75 91 LYS A C 1
ATOM 771 O O . LYS A 1 91 ? 4.396 16.808 -2.418 1.00 77.75 91 LYS A O 1
ATOM 776 N N . GLY A 1 92 ? 4.471 15.168 -0.881 1.00 78.62 92 GLY A N 1
ATOM 777 C CA . GLY A 1 92 ? 3.140 15.395 -0.295 1.00 78.62 92 GLY A CA 1
ATOM 778 C C . GLY A 1 92 ? 1.937 14.944 -1.140 1.00 78.62 92 GLY A C 1
ATOM 779 O O . GLY A 1 92 ? 0.844 14.800 -0.600 1.00 78.62 92 GLY A O 1
ATOM 780 N N . LYS A 1 93 ? 2.110 14.640 -2.435 1.00 90.88 93 LYS A N 1
ATOM 781 C CA . LYS A 1 93 ? 0.990 14.343 -3.349 1.00 90.88 93 LYS A CA 1
ATOM 782 C C . LYS A 1 93 ? 0.301 13.004 -3.073 1.00 90.88 93 LYS A C 1
ATOM 784 O O . LYS A 1 93 ? -0.873 12.862 -3.404 1.00 90.88 93 LYS A O 1
ATOM 789 N N . LEU A 1 94 ? 1.004 12.039 -2.472 1.00 94.50 94 LEU A N 1
ATOM 790 C CA . LEU A 1 94 ? 0.448 10.719 -2.148 1.00 94.50 94 LEU A CA 1
ATOM 791 C C . LEU A 1 94 ? -0.760 10.839 -1.213 1.00 94.50 94 LEU A C 1
ATOM 793 O O . LEU A 1 94 ? -1.841 10.358 -1.538 1.00 94.50 94 LEU A O 1
ATOM 797 N N . VAL A 1 95 ? -0.582 11.524 -0.081 1.00 94.75 95 VAL A N 1
ATOM 798 C CA . VAL A 1 95 ? -1.632 11.679 0.932 1.00 94.75 95 VAL A CA 1
ATOM 799 C C . VAL A 1 95 ? -2.797 12.505 0.394 1.00 94.75 95 VAL A C 1
ATOM 801 O O . VAL A 1 95 ? -3.942 12.124 0.599 1.00 94.75 95 VAL A O 1
ATOM 804 N N . THR A 1 96 ? -2.532 13.579 -0.357 1.00 94.06 96 THR A N 1
ATOM 805 C CA . THR A 1 96 ? -3.591 14.391 -0.983 1.00 94.06 96 THR A CA 1
ATOM 806 C C . THR A 1 96 ? -4.454 13.578 -1.949 1.00 94.06 96 THR A C 1
ATOM 808 O O . THR A 1 96 ? -5.672 13.722 -1.969 1.00 94.06 96 THR A O 1
ATOM 811 N N . LYS A 1 97 ? -3.843 12.703 -2.755 1.00 94.44 97 LYS A N 1
ATOM 812 C CA . LYS A 1 97 ? -4.589 11.827 -3.669 1.00 94.44 97 LYS A CA 1
ATOM 813 C C . LYS A 1 97 ? -5.351 10.745 -2.915 1.00 94.44 97 LYS A C 1
ATOM 815 O O . LYS A 1 97 ? -6.484 10.450 -3.279 1.00 94.44 97 LYS A O 1
ATOM 820 N N . LEU A 1 98 ? -4.750 10.174 -1.873 1.00 95.38 98 LEU A N 1
ATOM 821 C CA . LEU A 1 98 ? -5.387 9.156 -1.042 1.00 95.38 98 LEU A CA 1
ATOM 822 C C . LEU A 1 98 ? -6.605 9.713 -0.299 1.00 95.38 98 LEU A C 1
ATOM 824 O O . LEU A 1 98 ? -7.658 9.080 -0.302 1.00 95.38 98 LEU A O 1
ATOM 828 N N . SER A 1 99 ? -6.498 10.910 0.281 1.00 94.38 99 SER A N 1
ATOM 829 C CA . SER A 1 99 ? -7.619 11.555 0.964 1.00 94.38 99 SER A CA 1
ATOM 830 C C . SER A 1 99 ? -8.751 11.897 -0.004 1.00 94.38 99 SER A C 1
ATOM 832 O O . SER A 1 99 ? -9.909 11.604 0.292 1.00 94.38 99 SER A O 1
ATOM 834 N N . ALA A 1 100 ? -8.423 12.431 -1.187 1.00 92.94 100 ALA A N 1
ATOM 835 C CA . ALA A 1 100 ? -9.398 12.704 -2.240 1.00 92.94 100 ALA A CA 1
ATOM 836 C C . ALA A 1 100 ? -10.087 11.423 -2.734 1.00 92.94 100 ALA A C 1
ATOM 838 O O . ALA A 1 100 ? -11.305 11.412 -2.900 1.00 92.94 100 ALA A O 1
ATOM 839 N N . PHE A 1 101 ? -9.326 10.338 -2.918 1.00 93.38 101 PHE A N 1
ATOM 840 C CA . PHE A 1 101 ? -9.864 9.024 -3.258 1.00 93.38 101 PHE A CA 1
ATOM 841 C C . PHE A 1 101 ? -10.855 8.561 -2.186 1.00 93.38 101 PHE A C 1
ATOM 843 O O . PHE A 1 101 ? -12.013 8.326 -2.502 1.00 93.38 101 PHE A O 1
ATOM 850 N N . VAL A 1 102 ? -10.460 8.512 -0.911 1.00 90.56 102 VAL A N 1
ATOM 851 C CA . VAL A 1 102 ? -11.334 8.028 0.174 1.00 90.56 102 VAL A CA 1
ATOM 852 C C . VAL A 1 102 ? -12.587 8.895 0.350 1.00 90.56 102 VAL A C 1
ATOM 854 O O . VAL A 1 102 ? -13.666 8.354 0.593 1.00 90.56 102 VAL A O 1
ATOM 857 N N . ALA A 1 103 ? -12.486 10.216 0.177 1.00 88.56 103 ALA A N 1
ATOM 858 C CA . ALA A 1 103 ? -13.636 11.118 0.249 1.00 88.56 103 ALA A CA 1
ATOM 859 C C . ALA A 1 103 ? -14.720 10.791 -0.798 1.00 88.56 103 ALA A C 1
ATOM 861 O O . ALA A 1 103 ? -15.906 10.905 -0.499 1.00 88.56 103 ALA A O 1
ATOM 862 N N . GLN A 1 104 ? -14.335 10.310 -1.986 1.00 79.94 104 GLN A N 1
ATOM 863 C CA . GLN A 1 104 ? -15.282 9.882 -3.025 1.00 79.94 104 GLN A CA 1
ATOM 864 C C . GLN A 1 104 ? -16.041 8.593 -2.654 1.00 79.94 104 GLN A C 1
ATOM 866 O O . GLN A 1 104 ? -17.141 8.376 -3.154 1.00 79.94 104 GLN A O 1
ATOM 871 N N . TYR A 1 105 ? -15.500 7.756 -1.758 1.00 67.81 105 TYR A N 1
ATOM 872 C CA . TYR A 1 105 ? -16.144 6.511 -1.300 1.00 67.81 105 TYR A CA 1
ATOM 873 C C . TYR A 1 105 ? -16.923 6.663 0.011 1.00 67.81 105 TYR A C 1
ATOM 875 O O . TYR A 1 105 ? -17.818 5.862 0.272 1.00 67.81 105 TYR A O 1
ATOM 883 N N . LYS 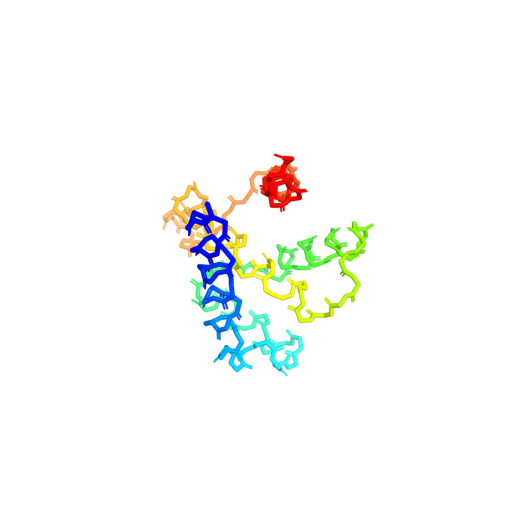A 1 106 ? -16.637 7.692 0.824 1.00 58.50 106 LYS A N 1
ATOM 884 C CA . LYS A 1 106 ? -17.411 8.001 2.044 1.00 58.50 106 LYS A CA 1
ATOM 885 C C . LYS A 1 106 ? -18.815 8.568 1.757 1.00 58.50 106 LYS A C 1
ATOM 887 O O . LYS A 1 106 ? -19.592 8.722 2.693 1.00 58.50 106 LYS A O 1
ATOM 892 N N . HIS A 1 107 ? -19.178 8.800 0.491 1.00 43.88 107 HIS A N 1
ATOM 893 C CA . HIS A 1 107 ? -20.524 9.225 0.095 1.00 43.88 107 HIS A CA 1
ATOM 894 C C . HIS A 1 107 ? -21.085 8.451 -1.112 1.00 43.88 107 HIS A C 1
ATOM 896 O O . HIS A 1 107 ? -21.062 8.951 -2.237 1.00 43.88 107 HIS A O 1
ATOM 902 N N . PRO A 1 108 ? -21.702 7.275 -0.911 1.00 37.53 108 PRO A N 1
ATOM 903 C CA . PRO A 1 108 ? -22.704 6.768 -1.824 1.00 37.53 108 PRO A CA 1
ATOM 904 C C . PRO A 1 108 ? -24.099 7.088 -1.262 1.00 37.53 108 PRO A C 1
ATOM 906 O O . PRO A 1 108 ? -24.623 6.336 -0.453 1.00 37.53 108 PRO A O 1
ATOM 909 N N . VAL A 1 109 ? -24.710 8.159 -1.785 1.00 34.38 109 VAL A N 1
ATOM 910 C CA . VAL A 1 109 ? -26.158 8.461 -1.720 1.00 34.38 109 VAL A CA 1
ATOM 911 C C . VAL A 1 109 ? -26.693 8.859 -0.332 1.00 34.38 109 VAL A C 1
ATOM 913 O O . VAL A 1 109 ? -26.982 8.010 0.506 1.00 34.38 109 VAL A O 1
ATOM 916 N N . SER A 1 110 ? -26.882 10.169 -0.138 1.00 34.75 110 SER A N 1
ATOM 917 C CA . SER A 1 110 ? -28.053 10.699 0.581 1.00 34.75 110 SER A CA 1
ATOM 918 C C . SER A 1 110 ? -29.331 10.350 -0.173 1.00 34.75 110 SER A C 1
ATOM 920 O O . SER A 1 110 ? -29.296 10.538 -1.415 1.00 34.75 110 SER A O 1
#

Secondary structure (DSSP, 8-state):
--HHHHHHHHHHHHHHHHTT-GGGGS-HHHHHHHHHHHH---HHHHHHHHHHHHHTT---HHHHHHHHHHHHHHHTTTSEETTTTEE---TTHHHHHHHHHHHHHS-S--

Sequence (110 aa):
MGEIYKKRELQKSSETKLATFDCLHYPDLYFYKWCNEHFRINRGVLNTIDCWLYTNEVIDLYKRRILILQFLKHVAGAEYNPESKSLKFGKGKLVTKLSAFVAQYKHPVS